Protein AF-A0A2E5P908-F1 (afdb_monomer_lite)

Secondary structure (DSSP, 8-state):
----SS-HHHHHHHHHHHHHHHHHHHHHHHHSPPTT---HHHHS--SSHHHHH-HHHHHHHHHHHHHHHHHHHHHHHHH--S-GGGHHHHHHHHHHHH-SSHHHHHHTHHHHTTSHHHHHHHHHHHHHHHHHTT--

Radius of gyration: 15.44 Å; chains: 1; bounding box: 42×25×47 Å

Structure (mmCIF, N/CA/C/O backbone):
data_AF-A0A2E5P908-F1
#
_entry.id   AF-A0A2E5P908-F1
#
loop_
_atom_site.group_PDB
_atom_site.id
_atom_site.type_symbol
_atom_site.label_atom_id
_atom_site.label_alt_id
_atom_site.label_comp_id
_atom_site.label_asym_id
_atom_site.label_entity_id
_atom_site.label_seq_id
_atom_site.pdbx_PDB_ins_code
_atom_site.Cartn_x
_atom_site.Cartn_y
_atom_site.Cartn_z
_atom_site.occupancy
_atom_site.B_iso_or_equiv
_atom_site.auth_seq_id
_atom_site.auth_comp_id
_atom_site.auth_asym_id
_atom_site.auth_atom_id
_atom_site.pdbx_PDB_model_num
ATOM 1 N N . MET A 1 1 ? -7.287 7.676 31.262 1.00 39.88 1 MET A N 1
ATOM 2 C CA . MET A 1 1 ? -6.799 6.607 30.364 1.00 39.88 1 MET A CA 1
ATOM 3 C C . MET A 1 1 ? -7.221 6.959 28.950 1.00 39.88 1 MET A C 1
ATOM 5 O O . MET A 1 1 ? -8.415 7.000 28.690 1.00 39.88 1 MET A O 1
ATOM 9 N N . PHE A 1 2 ? -6.277 7.293 28.071 1.00 50.72 2 PHE A N 1
ATOM 10 C CA . PHE A 1 2 ? -6.579 7.506 26.655 1.00 50.72 2 PHE A CA 1
ATOM 11 C C . PHE A 1 2 ? -6.669 6.130 25.989 1.00 50.72 2 PHE A C 1
ATOM 13 O O . PHE A 1 2 ? -5.680 5.401 25.962 1.00 50.72 2 PHE A O 1
ATOM 20 N N . GLY A 1 3 ? -7.867 5.747 25.543 1.00 59.03 3 GLY A N 1
ATOM 21 C CA . GLY A 1 3 ? -8.069 4.538 24.744 1.00 59.03 3 GLY A CA 1
ATOM 22 C C . GLY A 1 3 ? -7.323 4.610 23.403 1.00 59.03 3 GLY A C 1
ATOM 23 O O . GLY A 1 3 ? -6.758 5.657 23.072 1.00 59.03 3 GLY A O 1
ATOM 24 N N . PRO A 1 4 ? -7.293 3.513 22.627 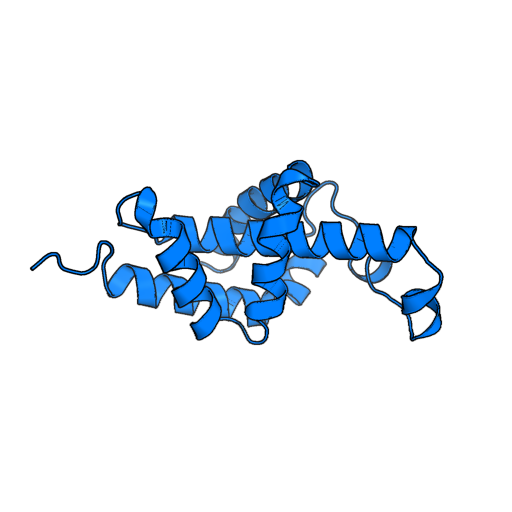1.00 68.81 4 PRO A N 1
ATOM 25 C CA . PRO A 1 4 ? -6.687 3.527 21.302 1.00 68.81 4 PRO A CA 1
ATOM 26 C C . PRO A 1 4 ? -7.312 4.634 20.444 1.00 68.81 4 PRO A C 1
ATOM 28 O O . PRO A 1 4 ? -8.526 4.820 20.434 1.00 68.81 4 PRO A O 1
ATOM 31 N N . SER A 1 5 ? -6.467 5.378 19.733 1.00 86.06 5 SER A N 1
ATOM 32 C CA . SER A 1 5 ? -6.877 6.537 18.929 1.00 86.06 5 SER A CA 1
ATOM 33 C C . SER A 1 5 ? -7.618 6.175 17.639 1.00 86.06 5 SER A C 1
ATOM 35 O O . SER A 1 5 ? -7.876 7.080 16.859 1.00 86.06 5 SER A O 1
ATOM 37 N N . TYR A 1 6 ? -7.897 4.891 17.410 1.00 90.56 6 TYR A N 1
ATOM 38 C CA . TYR A 1 6 ? -8.625 4.301 16.284 1.00 90.56 6 TYR A CA 1
ATOM 39 C C . TYR A 1 6 ? -9.380 3.060 16.784 1.00 90.56 6 TYR A C 1
ATOM 41 O O . TYR A 1 6 ? -8.979 2.446 17.782 1.00 90.56 6 TYR A O 1
ATOM 49 N N . SER A 1 7 ? -10.462 2.669 16.113 1.00 93.12 7 SER A N 1
ATOM 50 C CA . SER A 1 7 ? -11.275 1.532 16.550 1.00 93.12 7 SER A CA 1
ATOM 51 C C . SER A 1 7 ? -10.640 0.176 16.224 1.00 93.12 7 SER A C 1
ATOM 53 O O . SER A 1 7 ? -9.861 0.005 15.282 1.00 93.12 7 SER A O 1
ATOM 55 N N . ASN A 1 8 ? -11.027 -0.852 16.986 1.00 93.31 8 ASN A N 1
ATOM 56 C CA . ASN A 1 8 ? -10.672 -2.237 16.658 1.00 93.31 8 ASN A CA 1
ATOM 57 C C . ASN A 1 8 ? -11.280 -2.678 15.318 1.00 93.31 8 ASN A C 1
ATOM 59 O O . ASN A 1 8 ? -10.675 -3.479 14.612 1.00 93.31 8 ASN A O 1
ATOM 63 N N . LYS A 1 9 ? -12.453 -2.141 14.955 1.00 94.94 9 LYS A N 1
ATOM 64 C CA . LYS A 1 9 ? -13.098 -2.421 13.670 1.00 94.94 9 LYS A CA 1
ATOM 65 C C . LYS A 1 9 ? -12.240 -1.909 12.511 1.00 94.94 9 LYS A C 1
ATOM 67 O O . LYS A 1 9 ? -11.968 -2.684 11.601 1.00 94.94 9 LYS A O 1
ATOM 72 N N . ALA A 1 10 ? -11.764 -0.664 12.585 1.00 94.75 10 ALA A N 1
ATOM 73 C CA . ALA A 1 10 ? -10.842 -0.088 11.606 1.00 94.75 10 ALA A CA 1
ATOM 74 C C . ALA A 1 10 ? -9.590 -0.960 11.423 1.00 94.75 10 ALA A C 1
ATOM 76 O O . ALA A 1 10 ? -9.206 -1.278 10.301 1.00 94.75 10 ALA A O 1
ATOM 77 N N . MET A 1 11 ? -8.996 -1.424 12.529 1.00 95.94 11 MET A N 1
ATOM 78 C CA . MET A 1 11 ? -7.826 -2.307 12.484 1.00 95.94 11 MET A CA 1
ATOM 79 C C . MET A 1 11 ? -8.126 -3.645 11.795 1.00 95.94 11 MET A C 1
ATOM 81 O O . MET A 1 11 ? -7.348 -4.080 10.953 1.00 95.94 11 MET A O 1
ATOM 85 N N . LEU A 1 12 ? -9.243 -4.300 12.125 1.00 95.56 12 LEU A N 1
ATOM 86 C CA . LEU A 1 12 ? -9.615 -5.581 11.513 1.00 95.56 12 LEU A CA 1
ATOM 87 C C . LEU A 1 12 ? -9.864 -5.449 10.007 1.00 95.56 12 LEU A C 1
ATOM 89 O O . LEU A 1 12 ? -9.393 -6.287 9.241 1.00 95.56 12 LEU A O 1
ATOM 93 N N . LEU A 1 13 ? -10.560 -4.389 9.587 1.00 96.06 13 LEU A N 1
ATOM 94 C CA . LEU A 1 13 ? -10.817 -4.119 8.173 1.00 96.06 13 LEU A CA 1
ATOM 95 C C . LEU A 1 13 ? -9.521 -3.831 7.411 1.00 96.06 13 LEU A C 1
ATOM 97 O O . LEU A 1 13 ? -9.301 -4.412 6.352 1.00 96.06 13 LEU A O 1
ATOM 101 N N . ALA A 1 14 ? -8.625 -3.021 7.983 1.00 95.69 14 ALA A N 1
ATOM 102 C CA . ALA A 1 14 ? -7.322 -2.761 7.382 1.00 95.69 14 ALA A CA 1
ATOM 103 C C . ALA A 1 14 ? -6.482 -4.033 7.250 1.00 95.69 14 ALA A C 1
ATOM 105 O O . ALA A 1 14 ? -5.909 -4.270 6.195 1.00 95.69 14 ALA A O 1
ATOM 106 N N . VAL A 1 15 ? -6.430 -4.882 8.280 1.00 95.69 15 VAL A N 1
ATOM 107 C CA . VAL A 1 15 ? -5.688 -6.151 8.210 1.00 95.69 15 VAL A CA 1
ATOM 108 C C . VAL A 1 15 ? -6.264 -7.072 7.135 1.00 95.69 15 VAL A C 1
ATOM 110 O O . VAL A 1 15 ? -5.498 -7.628 6.353 1.00 95.69 15 VAL A O 1
ATOM 113 N N . ALA A 1 16 ? -7.591 -7.204 7.054 1.00 94.88 16 ALA A N 1
ATOM 114 C CA . ALA A 1 16 ? -8.239 -8.012 6.023 1.00 94.88 16 ALA A CA 1
ATOM 115 C C . ALA A 1 16 ? -7.979 -7.461 4.611 1.00 94.88 16 ALA A C 1
ATOM 117 O O . ALA A 1 16 ? -7.610 -8.218 3.718 1.00 94.88 16 ALA A O 1
ATOM 118 N N . GLY A 1 17 ? -8.101 -6.143 4.422 1.00 94.81 17 GLY A N 1
ATOM 119 C CA . GLY A 1 17 ? -7.830 -5.492 3.141 1.00 94.81 17 GLY A CA 1
ATOM 120 C C . GLY A 1 17 ? -6.366 -5.605 2.715 1.00 94.81 17 GLY A C 1
ATOM 121 O O . GLY A 1 17 ? -6.091 -5.871 1.550 1.00 94.81 17 GLY A O 1
ATOM 122 N N . LEU A 1 18 ? -5.422 -5.455 3.648 1.00 94.94 18 LEU A N 1
ATOM 123 C CA . LEU A 1 18 ? -3.995 -5.633 3.368 1.00 94.94 18 LEU A CA 1
ATOM 124 C C . LEU A 1 18 ? -3.632 -7.086 3.056 1.00 94.94 18 LEU A C 1
ATOM 126 O O . LEU A 1 18 ? -2.737 -7.307 2.249 1.00 94.94 18 LEU A O 1
ATOM 130 N N . LYS A 1 19 ? -4.331 -8.055 3.652 1.00 94.44 19 LYS A N 1
ATOM 131 C CA . LYS A 1 19 ? -4.160 -9.469 3.317 1.00 94.44 19 LYS A CA 1
ATOM 132 C C . LYS A 1 19 ? -4.663 -9.778 1.909 1.00 94.44 19 LYS A C 1
ATOM 134 O O . LYS A 1 19 ? -3.930 -10.363 1.127 1.00 94.44 19 LYS A O 1
ATOM 139 N N . GLU A 1 20 ? -5.862 -9.310 1.561 1.00 94.69 20 GLU A N 1
ATOM 140 C CA . GLU A 1 20 ? -6.371 -9.405 0.185 1.00 94.69 20 GLU A CA 1
ATOM 141 C C . GLU A 1 20 ? -5.431 -8.721 -0.812 1.00 94.69 20 GLU A C 1
ATOM 143 O O . GLU A 1 20 ? -5.208 -9.236 -1.902 1.00 94.69 20 GLU A O 1
ATOM 148 N N . LEU A 1 21 ? -4.848 -7.576 -0.442 1.00 93.06 21 LEU A N 1
ATOM 149 C CA . LEU A 1 21 ? -3.821 -6.934 -1.253 1.00 93.06 21 LEU A CA 1
ATOM 150 C C . LEU A 1 21 ? -2.611 -7.851 -1.441 1.00 93.06 21 LEU A C 1
ATOM 152 O O . LEU A 1 21 ? -2.208 -8.067 -2.573 1.00 93.06 21 LEU A O 1
ATOM 156 N N . ASP A 1 22 ? -2.035 -8.387 -0.372 1.00 91.62 22 ASP A N 1
ATOM 157 C CA . ASP A 1 22 ? -0.842 -9.236 -0.455 1.00 91.62 22 ASP A CA 1
ATOM 158 C C . ASP A 1 22 ? -1.084 -10.516 -1.276 1.00 91.62 22 ASP A C 1
ATOM 160 O O . ASP A 1 22 ? -0.223 -10.911 -2.059 1.00 91.62 22 ASP A O 1
ATOM 164 N N . ASP A 1 23 ? -2.283 -11.098 -1.169 1.00 91.50 23 ASP A N 1
ATOM 165 C CA . ASP A 1 23 ? -2.679 -12.308 -1.897 1.00 91.50 23 ASP A CA 1
ATOM 166 C C . ASP A 1 23 ? -2.907 -12.051 -3.404 1.00 91.50 23 ASP A C 1
ATOM 168 O O . ASP A 1 23 ? -2.681 -12.946 -4.217 1.00 91.50 23 ASP A O 1
ATOM 172 N N . TRP A 1 24 ? -3.334 -10.841 -3.798 1.00 91.06 24 TRP A N 1
ATOM 173 C CA . TRP A 1 24 ? -3.784 -10.550 -5.171 1.00 91.06 24 TRP A CA 1
ATOM 174 C C . TRP A 1 24 ? -3.001 -9.466 -5.910 1.00 91.06 24 TRP A C 1
ATOM 176 O O . TRP A 1 24 ? -3.252 -9.249 -7.095 1.00 91.06 24 TRP A O 1
ATOM 186 N N . ILE A 1 25 ? -2.065 -8.766 -5.263 1.00 86.88 25 ILE A N 1
ATOM 187 C CA . ILE A 1 25 ? -1.386 -7.608 -5.866 1.00 86.88 25 ILE A CA 1
ATOM 188 C C . ILE A 1 25 ? -0.676 -7.965 -7.172 1.00 86.88 25 ILE A C 1
ATOM 190 O O . ILE A 1 25 ? -0.657 -7.146 -8.085 1.00 86.88 25 ILE A O 1
ATOM 194 N N . GLU A 1 26 ? -0.109 -9.167 -7.299 1.00 85.62 26 GLU A N 1
ATOM 195 C CA . GLU A 1 26 ? 0.573 -9.570 -8.530 1.00 85.62 26 GLU A CA 1
ATOM 196 C C . GLU A 1 26 ? -0.403 -9.783 -9.691 1.00 85.62 26 GLU A C 1
ATOM 198 O O . GLU A 1 26 ? -0.179 -9.234 -10.772 1.00 85.62 26 GLU A O 1
ATOM 203 N N . ASP A 1 27 ? -1.496 -10.509 -9.458 1.00 87.62 27 ASP A N 1
ATOM 204 C CA . ASP A 1 27 ? -2.525 -10.787 -10.462 1.00 87.62 27 ASP A CA 1
ATOM 205 C C . ASP A 1 27 ? -3.290 -9.518 -10.851 1.00 87.62 27 ASP A C 1
ATOM 207 O O . ASP A 1 27 ? -3.517 -9.250 -12.035 1.00 87.62 27 ASP A O 1
ATOM 211 N N . ASP A 1 28 ? -3.669 -8.695 -9.872 1.00 89.06 28 ASP A N 1
ATOM 212 C CA . ASP A 1 28 ? -4.417 -7.465 -10.126 1.00 89.06 28 ASP A CA 1
ATOM 213 C C . ASP A 1 28 ? -3.550 -6.440 -10.871 1.00 89.06 28 ASP A C 1
ATOM 215 O O . ASP A 1 28 ? -4.025 -5.7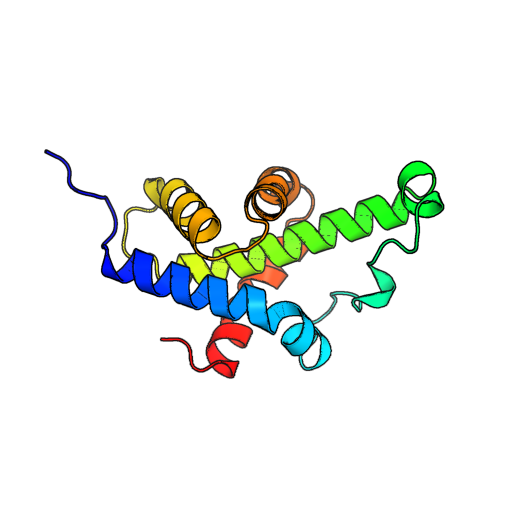69 -11.783 1.00 89.06 28 ASP A O 1
ATOM 219 N N . PHE A 1 29 ? -2.248 -6.381 -10.575 1.00 85.75 29 PHE A N 1
ATOM 220 C CA . PHE A 1 29 ? -1.305 -5.542 -11.313 1.00 85.75 29 PHE A CA 1
ATOM 221 C C . PHE A 1 29 ? -1.090 -6.014 -12.759 1.00 85.75 29 PHE A C 1
ATOM 223 O O . PHE A 1 29 ? -0.904 -5.188 -13.653 1.00 85.75 29 PHE A O 1
ATOM 230 N N . GLN A 1 30 ? -1.115 -7.326 -13.015 1.00 85.62 30 GLN A N 1
ATOM 231 C CA . GLN A 1 30 ? -1.010 -7.863 -14.376 1.00 85.62 30 GLN A CA 1
ATOM 232 C C . GLN A 1 30 ? -2.249 -7.548 -15.221 1.00 85.62 30 GLN A C 1
ATOM 234 O O . GLN A 1 30 ? -2.112 -7.184 -16.390 1.00 85.62 30 GLN A O 1
ATOM 239 N N . ASN A 1 31 ? -3.441 -7.666 -14.633 1.00 87.88 31 ASN A N 1
ATOM 240 C CA . ASN A 1 31 ? -4.708 -7.444 -15.332 1.00 87.88 31 ASN A CA 1
ATOM 241 C C . ASN A 1 31 ? -5.084 -5.956 -15.436 1.00 87.88 31 ASN A C 1
ATOM 243 O O . ASN A 1 31 ? -5.700 -5.540 -16.417 1.00 87.88 31 ASN A O 1
ATOM 247 N N . TYR A 1 32 ? -4.691 -5.150 -14.447 1.00 88.31 32 TYR A N 1
ATOM 248 C CA . TYR A 1 32 ? -5.036 -3.731 -14.330 1.00 88.31 32 TYR A CA 1
ATOM 249 C C . TYR A 1 32 ? -3.794 -2.887 -14.003 1.00 88.31 32 TYR A C 1
ATOM 251 O O . TYR A 1 32 ? -3.705 -2.290 -12.919 1.00 88.31 32 TYR A O 1
ATOM 259 N N . PRO A 1 33 ? -2.816 -2.820 -14.928 1.00 85.94 33 PRO A N 1
ATOM 260 C CA . PRO A 1 33 ? -1.580 -2.093 -14.690 1.00 85.94 33 PRO A CA 1
ATOM 261 C C . PRO A 1 33 ? -1.873 -0.602 -14.450 1.00 85.94 33 PRO A C 1
ATOM 263 O O . PRO A 1 33 ? -2.657 -0.003 -15.195 1.00 85.94 33 PRO A O 1
ATOM 266 N N . PRO A 1 34 ? -1.262 0.027 -13.431 1.00 82.50 34 PRO A N 1
ATOM 267 C CA . PRO A 1 34 ? -1.411 1.456 -13.220 1.00 82.50 34 PRO A CA 1
ATOM 268 C C . PRO A 1 34 ? -0.802 2.230 -14.397 1.00 82.50 34 PRO A C 1
ATOM 270 O O . PRO A 1 34 ? 0.229 1.815 -14.937 1.00 82.50 34 PRO A O 1
ATOM 273 N N . PRO A 1 35 ? -1.385 3.379 -14.778 1.00 75.44 35 PRO A N 1
ATOM 274 C CA . PRO A 1 35 ? -0.808 4.223 -15.813 1.00 75.44 35 PRO A CA 1
ATOM 275 C C . PRO A 1 35 ? 0.609 4.646 -15.417 1.00 75.44 35 PRO A C 1
ATOM 277 O O . PRO A 1 35 ? 0.877 4.987 -14.263 1.00 75.44 35 PRO A O 1
ATOM 280 N N . ASP A 1 36 ? 1.518 4.612 -16.390 1.00 72.12 36 ASP A N 1
ATOM 281 C CA . ASP A 1 36 ? 2.917 5.027 -16.251 1.00 72.12 36 ASP A CA 1
ATOM 282 C C . ASP A 1 36 ? 3.734 4.294 -15.172 1.00 72.12 36 ASP A C 1
ATOM 284 O O . ASP A 1 36 ? 4.757 4.811 -14.697 1.00 72.12 36 ASP A O 1
ATOM 288 N N . ILE A 1 37 ? 3.287 3.099 -14.785 1.00 74.19 37 ILE A N 1
ATOM 289 C CA . ILE A 1 37 ? 4.047 2.153 -13.979 1.00 74.19 37 ILE A CA 1
ATOM 290 C C . ILE A 1 37 ? 4.438 0.978 -14.896 1.00 74.19 37 ILE A C 1
ATOM 292 O O . ILE A 1 37 ? 3.564 0.258 -15.377 1.00 74.19 37 ILE A O 1
ATOM 296 N N . PRO A 1 38 ? 5.737 0.797 -15.189 1.00 70.94 38 PRO A N 1
ATOM 297 C CA . PRO A 1 38 ? 6.253 -0.312 -15.987 1.00 70.94 38 PRO A CA 1
ATOM 298 C C . PRO A 1 38 ? 5.815 -1.693 -15.492 1.00 70.94 38 PRO A C 1
ATOM 300 O O . PRO A 1 38 ? 5.540 -1.903 -14.307 1.00 70.94 38 PRO A O 1
ATOM 303 N N . LYS A 1 39 ? 5.793 -2.658 -16.413 1.00 67.44 39 LYS A N 1
ATOM 304 C CA . LYS A 1 39 ? 5.326 -4.023 -16.138 1.00 67.44 39 LYS A CA 1
ATOM 305 C C . LYS A 1 39 ? 6.275 -4.760 -15.186 1.00 67.44 39 LYS A C 1
ATOM 307 O O . LYS A 1 39 ? 7.461 -4.451 -15.086 1.00 67.44 39 LYS A O 1
ATOM 312 N N . ASN A 1 40 ? 5.770 -5.796 -14.509 1.00 65.88 40 ASN A N 1
ATOM 313 C CA . ASN A 1 40 ? 6.533 -6.551 -13.500 1.00 65.88 40 ASN A CA 1
ATOM 314 C C . ASN A 1 40 ? 7.889 -7.075 -14.011 1.00 65.88 40 ASN A C 1
ATOM 316 O O . ASN A 1 40 ? 8.888 -7.002 -13.292 1.00 65.88 40 ASN A O 1
ATOM 320 N N . ASN A 1 41 ? 7.938 -7.543 -15.259 1.00 64.62 41 ASN A N 1
ATOM 321 C CA . ASN A 1 41 ? 9.143 -8.043 -15.928 1.00 64.62 41 ASN A CA 1
ATOM 322 C C . ASN A 1 41 ? 10.159 -6.941 -16.290 1.00 64.62 41 ASN A C 1
ATOM 324 O O . ASN A 1 41 ? 11.340 -7.230 -16.454 1.00 64.62 41 ASN A O 1
ATOM 328 N N . GLU A 1 42 ? 9.733 -5.681 -16.380 1.00 64.06 42 GLU A N 1
ATOM 329 C CA . GLU A 1 42 ? 10.600 -4.528 -16.658 1.00 64.06 42 GLU A CA 1
ATOM 330 C C . GLU A 1 42 ? 11.278 -3.998 -15.379 1.00 64.06 42 GLU A C 1
ATOM 332 O O . GLU A 1 42 ? 12.224 -3.202 -15.449 1.00 64.06 42 GLU A O 1
ATOM 337 N N . TRP A 1 43 ? 10.795 -4.444 -14.210 1.00 62.31 43 TRP A N 1
ATOM 338 C CA . TRP A 1 43 ? 11.153 -3.955 -12.873 1.00 62.31 43 TRP A CA 1
ATOM 339 C C . TRP A 1 43 ? 11.796 -4.995 -11.947 1.00 62.31 43 TRP A C 1
ATOM 341 O O . TRP A 1 43 ? 12.456 -4.613 -10.976 1.00 62.31 43 TRP A O 1
ATOM 351 N N . GLN A 1 44 ? 11.630 -6.293 -12.208 1.00 59.94 44 GLN A N 1
ATOM 352 C CA . GLN A 1 44 ? 12.245 -7.348 -11.397 1.00 59.94 44 GLN A CA 1
ATOM 353 C C . GLN A 1 44 ? 13.737 -7.530 -11.695 1.00 59.94 44 GLN A C 1
ATOM 355 O O . GLN A 1 44 ? 14.199 -7.469 -12.834 1.00 59.94 44 GLN A O 1
ATOM 360 N N . ARG A 1 45 ? 14.508 -7.784 -10.633 1.00 56.41 45 ARG A N 1
ATOM 361 C CA . ARG A 1 45 ? 15.901 -8.228 -10.741 1.00 56.41 45 ARG A CA 1
ATOM 362 C C . ARG A 1 45 ? 15.915 -9.657 -11.268 1.00 56.41 45 ARG A C 1
ATOM 364 O O . ARG A 1 45 ? 15.316 -10.538 -10.661 1.00 56.41 45 ARG A O 1
ATOM 371 N N . THR A 1 46 ? 16.632 -9.889 -12.357 1.00 55.03 46 THR A N 1
ATOM 372 C CA . THR A 1 46 ? 16.820 -11.215 -12.943 1.00 55.03 46 THR A CA 1
ATOM 373 C C . THR A 1 46 ? 18.189 -11.744 -12.509 1.00 55.03 46 THR A C 1
ATOM 375 O O . THR A 1 46 ? 19.205 -11.479 -13.141 1.00 55.03 46 THR A O 1
ATOM 378 N N . GLY A 1 47 ? 18.229 -12.474 -11.390 1.00 57.78 47 GLY A N 1
ATOM 379 C CA . GLY A 1 47 ? 19.433 -13.167 -10.904 1.00 57.78 47 GLY A CA 1
ATOM 380 C C . GLY A 1 47 ? 20.395 -12.348 -10.023 1.00 57.78 47 GLY A C 1
ATOM 381 O O . GLY A 1 47 ? 20.182 -11.172 -9.729 1.00 57.78 47 GLY A O 1
ATOM 382 N N . LEU A 1 48 ? 21.472 -13.009 -9.569 1.00 54.16 48 LEU A N 1
ATOM 383 C CA . LEU A 1 48 ? 22.471 -12.462 -8.630 1.00 54.16 48 LEU A CA 1
ATOM 384 C C . LEU A 1 48 ? 23.375 -11.378 -9.250 1.00 54.16 48 LEU A C 1
ATOM 386 O O . LEU A 1 48 ? 23.802 -10.470 -8.540 1.00 54.16 48 LEU A O 1
ATOM 390 N N . GLY A 1 49 ? 23.636 -11.426 -10.562 1.00 54.88 49 GLY A N 1
ATOM 391 C CA . GLY A 1 49 ? 24.478 -10.441 -11.261 1.00 54.88 49 GLY A CA 1
ATOM 392 C C . GLY A 1 49 ? 23.877 -9.029 -11.287 1.00 54.88 49 GLY A C 1
ATOM 393 O O . GLY A 1 49 ? 24.582 -8.041 -11.087 1.00 54.88 49 GLY A O 1
ATOM 394 N N . ASP A 1 50 ? 22.552 -8.926 -11.409 1.00 53.41 50 ASP A N 1
ATOM 395 C CA . ASP A 1 50 ? 21.828 -7.650 -11.347 1.00 53.41 50 ASP A CA 1
ATOM 396 C C . ASP A 1 50 ? 21.858 -7.008 -9.950 1.00 53.41 50 ASP A C 1
ATOM 398 O O . ASP A 1 50 ? 21.662 -5.799 -9.809 1.00 53.41 50 ASP A O 1
ATOM 402 N N . TYR A 1 51 ? 22.078 -7.807 -8.900 1.00 53.69 51 TYR A N 1
ATOM 403 C CA . TYR A 1 51 ? 22.037 -7.349 -7.512 1.00 53.69 51 TYR A CA 1
ATOM 404 C C . TYR A 1 51 ? 23.207 -6.413 -7.173 1.00 53.69 51 TYR A C 1
ATOM 406 O O . TYR A 1 51 ? 23.035 -5.493 -6.367 1.00 53.69 51 TYR A O 1
ATOM 414 N N . PHE A 1 52 ? 24.366 -6.626 -7.807 1.00 57.16 52 PHE A N 1
ATOM 415 C CA . PHE A 1 52 ? 25.612 -5.919 -7.500 1.00 57.16 52 PHE A CA 1
ATOM 416 C C . PHE A 1 52 ? 26.035 -4.892 -8.560 1.00 57.16 52 PHE A C 1
ATOM 418 O O . PHE A 1 52 ? 26.687 -3.918 -8.196 1.00 57.16 52 PHE A O 1
ATOM 425 N N . PHE A 1 53 ? 25.633 -5.048 -9.829 1.00 63.28 53 PHE A N 1
ATOM 426 C CA . PHE A 1 53 ? 26.205 -4.258 -10.934 1.00 63.28 53 PHE A CA 1
ATOM 427 C C . PHE A 1 53 ? 25.211 -3.389 -11.720 1.00 63.28 53 PHE A C 1
ATOM 429 O O . PHE A 1 53 ? 25.636 -2.640 -12.593 1.00 63.28 53 PHE A O 1
ATOM 436 N N . ASN A 1 54 ? 23.905 -3.437 -11.423 1.00 69.56 54 ASN A N 1
ATOM 437 C CA . ASN A 1 54 ? 22.899 -2.694 -12.190 1.00 69.56 54 ASN A CA 1
ATOM 438 C C . ASN A 1 54 ? 22.176 -1.637 -11.330 1.00 69.56 54 ASN A C 1
ATOM 440 O O . ASN A 1 54 ? 21.151 -1.908 -10.689 1.00 69.56 54 ASN A O 1
ATOM 444 N N . SER A 1 55 ? 22.740 -0.423 -11.298 1.00 73.81 55 SER A N 1
ATOM 445 C CA . SER A 1 55 ? 22.190 0.749 -10.594 1.00 73.81 55 SER A CA 1
ATOM 446 C C . SER A 1 55 ? 20.756 1.058 -11.012 1.00 73.81 55 SER A C 1
ATOM 448 O O . SER A 1 55 ? 19.914 1.328 -10.156 1.00 73.81 55 SER A O 1
ATOM 450 N N . ASP A 1 56 ? 20.458 0.923 -12.300 1.00 78.00 56 ASP A N 1
ATOM 451 C CA . ASP A 1 56 ? 19.162 1.276 -12.874 1.00 78.00 56 ASP A CA 1
ATOM 452 C C . ASP A 1 56 ? 18.083 0.293 -12.422 1.00 78.00 56 ASP A C 1
ATOM 454 O O . ASP A 1 56 ? 16.992 0.691 -12.010 1.00 78.00 56 ASP A O 1
ATOM 458 N N . LYS A 1 57 ? 18.392 -1.011 -12.402 1.00 72.94 57 LYS A N 1
ATOM 459 C CA . LYS A 1 57 ? 17.479 -2.024 -11.845 1.00 72.94 57 LYS A CA 1
ATOM 460 C C . LYS A 1 57 ? 17.279 -1.853 -10.340 1.00 72.94 57 LYS A C 1
ATOM 462 O O . LYS A 1 57 ? 16.180 -2.092 -9.842 1.00 72.94 57 LYS A O 1
ATOM 467 N N . LYS A 1 58 ? 18.305 -1.427 -9.592 1.00 76.69 58 LYS A N 1
ATOM 468 C CA . LYS A 1 58 ? 18.157 -1.088 -8.164 1.00 76.69 58 LYS A CA 1
ATOM 469 C C . LYS A 1 58 ? 17.211 0.097 -7.972 1.00 76.69 58 LYS A C 1
ATOM 471 O O . LYS A 1 58 ? 16.365 0.042 -7.082 1.00 76.69 58 LYS A O 1
ATOM 476 N N . GLU A 1 59 ? 17.335 1.136 -8.790 1.00 82.75 59 GLU A N 1
ATOM 477 C CA . GLU A 1 59 ? 16.458 2.304 -8.733 1.00 82.75 59 GLU A CA 1
ATOM 478 C C . GLU A 1 59 ? 15.007 1.945 -9.078 1.00 82.75 59 GLU A C 1
ATOM 480 O O . GLU A 1 59 ? 14.095 2.271 -8.319 1.00 82.75 59 GLU A O 1
ATOM 485 N N . LYS A 1 60 ? 14.790 1.193 -10.164 1.00 80.50 60 LYS A N 1
ATOM 486 C CA . LYS A 1 60 ? 13.461 0.695 -10.556 1.00 80.50 60 LYS A CA 1
ATOM 487 C C . LYS A 1 60 ? 12.818 -0.165 -9.467 1.00 80.50 60 LYS A C 1
ATOM 489 O O . LYS A 1 60 ? 11.646 0.021 -9.154 1.00 80.50 60 LYS A O 1
ATOM 494 N N . ALA A 1 61 ? 13.589 -1.044 -8.823 1.00 79.12 61 ALA A N 1
ATOM 495 C CA . ALA A 1 61 ? 13.095 -1.838 -7.701 1.00 79.12 61 ALA A CA 1
ATOM 496 C C . ALA A 1 61 ? 12.672 -0.960 -6.508 1.00 79.12 61 ALA A C 1
ATOM 498 O O . ALA A 1 61 ? 11.632 -1.213 -5.909 1.00 79.12 61 ALA A O 1
ATOM 499 N N . GLN A 1 62 ? 13.428 0.099 -6.185 1.00 85.19 62 GLN A N 1
ATOM 500 C CA . GLN A 1 62 ? 13.034 1.049 -5.136 1.00 85.19 62 GLN A CA 1
ATOM 501 C C . GLN A 1 62 ? 11.744 1.794 -5.488 1.00 85.19 62 GLN A C 1
ATOM 503 O O . GLN A 1 62 ? 10.866 1.909 -4.638 1.00 85.19 62 GLN A O 1
ATOM 508 N N . ARG A 1 63 ? 11.616 2.264 -6.734 1.00 87.38 63 ARG A N 1
ATOM 509 C CA . ARG A 1 63 ? 10.397 2.904 -7.249 1.00 87.38 63 ARG A CA 1
ATOM 510 C C . ARG A 1 63 ? 9.187 1.975 -7.122 1.00 87.38 63 ARG A C 1
ATOM 512 O O . ARG A 1 63 ? 8.156 2.398 -6.607 1.00 87.38 63 ARG A O 1
ATOM 519 N N . ARG A 1 64 ? 9.340 0.687 -7.462 1.00 84.44 64 ARG A N 1
ATOM 520 C CA . ARG A 1 64 ? 8.307 -0.342 -7.245 1.00 84.44 64 ARG A CA 1
ATOM 521 C C . ARG A 1 64 ? 7.949 -0.509 -5.774 1.00 84.44 64 ARG A C 1
ATOM 523 O O . ARG A 1 64 ? 6.773 -0.536 -5.430 1.00 84.44 64 ARG A O 1
ATOM 530 N N . SER A 1 65 ? 8.946 -0.617 -4.900 1.00 86.62 65 SER A N 1
ATOM 531 C CA . SER A 1 65 ? 8.697 -0.733 -3.463 1.00 86.62 65 SER A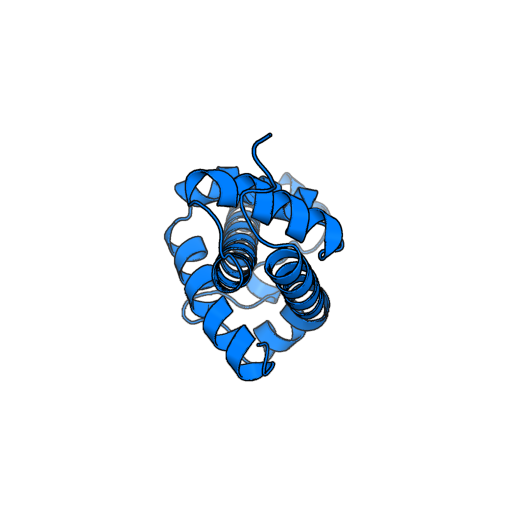 CA 1
ATOM 532 C C . SER A 1 65 ? 7.942 0.485 -2.917 1.00 86.62 65 SER A C 1
ATOM 534 O O . SER A 1 65 ? 7.044 0.320 -2.096 1.00 86.62 65 SER A O 1
ATOM 536 N N . VAL A 1 66 ? 8.242 1.692 -3.412 1.00 91.06 66 VAL A N 1
ATOM 537 C CA . VAL A 1 66 ? 7.507 2.914 -3.052 1.00 91.06 66 VAL A CA 1
ATOM 538 C C . VAL A 1 66 ? 6.081 2.915 -3.594 1.00 91.06 66 VAL A C 1
ATOM 540 O O . VAL A 1 66 ? 5.174 3.277 -2.850 1.00 91.06 66 VAL A O 1
ATOM 543 N N . PHE A 1 67 ? 5.860 2.469 -4.831 1.00 91.38 67 PHE A N 1
ATOM 544 C CA . PHE A 1 67 ? 4.513 2.281 -5.371 1.00 91.38 67 PHE A CA 1
ATOM 545 C C . PHE A 1 67 ? 3.692 1.325 -4.491 1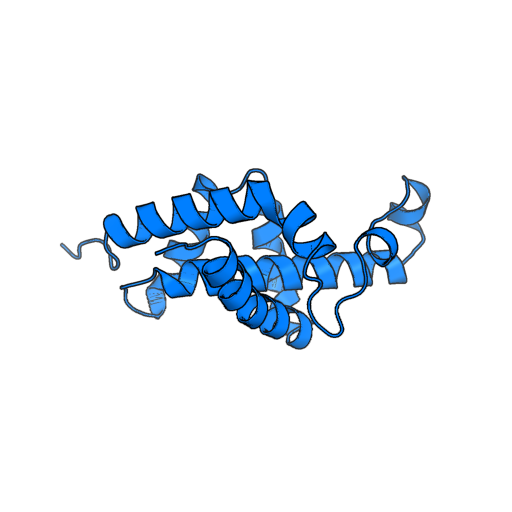.00 91.38 67 PHE A C 1
ATOM 547 O O . PHE A 1 67 ? 2.637 1.713 -3.999 1.00 91.38 67 PHE A O 1
ATOM 554 N N . ASN A 1 68 ? 4.210 0.126 -4.196 1.00 89.25 68 ASN A N 1
ATOM 555 C CA . ASN A 1 68 ? 3.529 -0.852 -3.336 1.00 89.25 68 ASN A CA 1
ATOM 556 C C . ASN A 1 68 ? 3.249 -0.285 -1.935 1.00 89.25 68 ASN A C 1
ATOM 558 O O . ASN A 1 68 ? 2.184 -0.513 -1.364 1.00 89.25 68 ASN A O 1
ATOM 562 N N . PHE A 1 69 ? 4.190 0.486 -1.385 1.00 93.12 69 PHE A N 1
ATOM 563 C CA . PHE A 1 69 ? 3.990 1.190 -0.122 1.00 93.12 69 PHE A CA 1
ATOM 564 C C . PHE A 1 69 ? 2.882 2.247 -0.214 1.00 93.12 69 PHE A C 1
ATOM 566 O O . PHE A 1 69 ? 2.083 2.356 0.713 1.00 93.12 69 PHE A O 1
ATOM 573 N N . GLY A 1 70 ? 2.782 2.974 -1.328 1.00 93.88 70 GLY A N 1
ATOM 574 C CA . GLY A 1 70 ? 1.665 3.875 -1.615 1.00 93.88 70 GLY A CA 1
ATOM 575 C C . GLY A 1 70 ? 0.325 3.146 -1.663 1.00 93.88 70 GLY A C 1
ATOM 576 O O . GLY A 1 70 ? -0.624 3.590 -1.023 1.00 93.88 70 GLY A O 1
ATOM 577 N N . VAL A 1 71 ? 0.264 1.986 -2.328 1.00 94.00 71 VAL A N 1
ATOM 578 C CA . VAL A 1 71 ? -0.955 1.160 -2.390 1.00 94.00 71 VAL A CA 1
ATOM 579 C C . VAL A 1 71 ? -1.404 0.732 -0.993 1.00 94.00 71 VAL A C 1
ATOM 581 O O . VAL A 1 71 ? -2.553 0.945 -0.612 1.00 94.00 71 VAL A O 1
ATOM 584 N N . MET A 1 72 ? -0.480 0.178 -0.206 1.00 95.06 72 MET A N 1
ATOM 585 C CA . MET A 1 72 ? -0.728 -0.219 1.181 1.00 95.06 72 MET A CA 1
ATOM 586 C C . MET A 1 72 ? -1.190 0.966 2.037 1.00 95.06 72 MET A C 1
ATOM 588 O O . MET A 1 72 ? -2.104 0.826 2.846 1.00 95.06 72 MET A O 1
ATOM 592 N N . THR A 1 73 ? -0.559 2.129 1.860 1.00 95.88 73 THR A N 1
ATOM 593 C CA . THR A 1 73 ? -0.874 3.333 2.631 1.00 95.88 73 THR A CA 1
ATOM 594 C C . THR A 1 73 ? -2.277 3.832 2.315 1.00 95.88 73 THR A C 1
ATOM 596 O O . THR A 1 73 ? -3.057 4.005 3.243 1.00 95.88 73 THR A O 1
ATOM 599 N N . GLY A 1 74 ? -2.632 3.979 1.034 1.00 95.81 74 GLY A N 1
ATOM 600 C CA . GLY A 1 74 ? -3.972 4.421 0.638 1.00 95.81 74 GLY A CA 1
ATOM 601 C C . GLY A 1 74 ? -5.066 3.440 1.069 1.00 95.81 74 GLY A C 1
ATOM 602 O O . GLY A 1 74 ? -6.108 3.855 1.574 1.00 95.81 74 GLY A O 1
ATOM 603 N N . LEU A 1 75 ? -4.801 2.132 0.973 1.00 95.44 75 LEU A N 1
ATOM 604 C CA . LEU A 1 75 ? -5.756 1.121 1.426 1.00 95.44 75 LEU A CA 1
ATOM 605 C C . LEU A 1 75 ? -5.949 1.153 2.949 1.00 95.44 75 LEU A C 1
ATOM 607 O O . LEU A 1 75 ? -7.074 1.056 3.425 1.00 95.44 75 LEU A O 1
ATOM 611 N N . ALA A 1 76 ? -4.876 1.313 3.726 1.00 95.69 76 ALA A N 1
ATOM 612 C CA . ALA A 1 76 ? -4.976 1.442 5.178 1.00 95.69 76 ALA A CA 1
ATOM 613 C C . ALA A 1 76 ? -5.643 2.761 5.602 1.00 95.69 76 ALA A C 1
ATOM 615 O O . ALA A 1 76 ? -6.421 2.769 6.554 1.00 95.69 76 ALA A O 1
ATOM 616 N N . GLU A 1 77 ? -5.355 3.861 4.904 1.00 96.00 77 GLU A N 1
ATOM 617 C CA . GLU A 1 77 ? -5.956 5.177 5.143 1.00 96.00 77 GLU A CA 1
ATOM 618 C C . GLU A 1 77 ? -7.472 5.140 4.950 1.00 96.00 77 GLU A C 1
ATOM 620 O O . GLU A 1 77 ? -8.198 5.712 5.757 1.00 96.00 77 GLU A O 1
ATOM 625 N N . HIS A 1 78 ? -7.960 4.381 3.964 1.00 95.88 78 HIS A N 1
ATOM 626 C CA . HIS A 1 78 ? -9.392 4.196 3.735 1.00 95.88 78 HIS A CA 1
ATOM 627 C C . HIS A 1 78 ? -10.153 3.685 4.971 1.00 95.88 78 HIS A C 1
ATOM 629 O O . HIS A 1 78 ? -11.271 4.122 5.236 1.00 95.88 78 HIS A O 1
ATOM 635 N N . TYR A 1 79 ? -9.550 2.774 5.738 1.00 95.38 79 TYR A N 1
ATOM 636 C CA . TYR A 1 79 ? -10.177 2.181 6.924 1.00 95.38 79 TYR A CA 1
ATOM 637 C C . TYR A 1 79 ? -9.908 2.952 8.215 1.00 95.38 79 TYR A C 1
ATOM 639 O O . TYR A 1 79 ? -10.470 2.612 9.256 1.00 95.38 79 TYR A O 1
ATOM 647 N N . PHE A 1 80 ? -9.014 3.937 8.186 1.00 95.88 80 PHE A N 1
ATOM 648 C CA . PHE A 1 80 ? -8.568 4.630 9.380 1.00 95.88 80 PHE A CA 1
ATOM 649 C C . PHE A 1 80 ? -9.630 5.613 9.888 1.00 95.88 80 PHE A C 1
ATOM 651 O O . PHE A 1 80 ? -10.009 6.552 9.197 1.00 95.88 80 PHE A O 1
ATOM 658 N N . ASP A 1 81 ? -10.075 5.433 11.133 1.00 94.38 81 ASP A N 1
ATOM 659 C CA . ASP A 1 81 ? -11.073 6.289 11.796 1.00 94.38 81 ASP A CA 1
ATOM 660 C C . ASP A 1 81 ? -10.486 7.134 12.938 1.00 94.38 81 ASP A C 1
ATOM 662 O O . ASP A 1 81 ? -11.212 7.706 13.754 1.00 94.38 81 ASP A O 1
ATOM 666 N N . GLY A 1 82 ? -9.157 7.176 13.026 1.00 91.25 82 GLY A N 1
ATOM 667 C CA . GLY A 1 82 ? -8.450 7.771 14.142 1.00 91.25 82 GLY A CA 1
ATOM 668 C C . GLY A 1 82 ? -7.932 9.185 13.914 1.00 91.25 82 GLY A C 1
ATOM 669 O O . GLY A 1 82 ? -8.171 9.838 12.902 1.00 91.25 82 GLY A O 1
ATOM 670 N N . LYS A 1 83 ? -7.155 9.674 14.885 1.00 90.81 83 LYS A N 1
ATOM 671 C CA . LYS A 1 83 ? -6.468 10.971 14.768 1.00 90.81 83 LYS A CA 1
ATOM 672 C C . LYS A 1 83 ? -5.324 10.889 13.748 1.00 90.81 83 LYS A C 1
ATOM 674 O O . LYS A 1 83 ? -4.522 9.966 13.867 1.00 90.81 83 LYS A O 1
ATOM 679 N N . PRO A 1 84 ? -5.128 11.882 12.859 1.00 89.50 84 PRO A N 1
ATOM 680 C CA . PRO A 1 84 ? -4.062 11.848 11.848 1.00 89.50 84 PRO A CA 1
ATOM 681 C C . PRO A 1 84 ? -2.660 11.538 12.399 1.00 89.50 84 PRO A C 1
ATOM 683 O O . PRO A 1 84 ? -1.900 10.789 11.794 1.00 89.50 84 PRO A O 1
ATOM 686 N N . THR A 1 85 ? -2.333 12.025 13.601 1.00 90.56 85 THR A N 1
ATOM 687 C CA . THR A 1 85 ? -1.043 11.779 14.276 1.00 90.56 85 THR A CA 1
ATOM 688 C C . THR A 1 85 ? -0.784 10.312 14.640 1.00 90.56 85 THR A C 1
ATOM 690 O O . THR A 1 85 ? 0.329 9.954 15.016 1.00 90.56 85 THR A O 1
ATOM 693 N N . GLU A 1 86 ? -1.803 9.457 14.577 1.00 92.88 86 GLU A N 1
ATOM 694 C CA . GLU A 1 86 ? -1.749 8.049 14.981 1.00 92.88 86 GLU A CA 1
ATOM 695 C C . GLU A 1 86 ? -1.782 7.093 13.783 1.00 92.88 86 GLU A C 1
ATOM 697 O O . GLU A 1 86 ? -1.613 5.883 13.959 1.00 92.88 86 GLU A O 1
ATOM 702 N N . PHE A 1 87 ? -1.928 7.630 12.569 1.00 93.31 87 PHE A N 1
ATOM 703 C CA . PHE A 1 87 ? -1.985 6.844 11.344 1.00 93.31 87 PHE A CA 1
ATOM 704 C C . PHE A 1 87 ? -0.713 6.017 11.121 1.00 93.31 87 PHE A C 1
ATOM 706 O O . PHE A 1 87 ? -0.790 4.826 10.848 1.00 93.31 87 PHE A O 1
ATOM 713 N N . ASP A 1 88 ? 0.470 6.585 11.362 1.00 91.81 88 ASP A N 1
ATOM 714 C CA . ASP A 1 88 ? 1.741 5.861 11.227 1.00 91.81 88 ASP A CA 1
ATOM 715 C C . ASP A 1 88 ? 1.816 4.611 12.120 1.00 91.81 88 ASP A C 1
ATOM 717 O O . ASP A 1 88 ? 2.356 3.571 11.728 1.00 91.81 88 ASP A O 1
ATOM 721 N N . LYS A 1 89 ? 1.268 4.696 13.339 1.00 92.06 89 LYS A N 1
ATOM 722 C CA . LYS A 1 89 ? 1.197 3.556 14.266 1.00 92.06 89 LYS A CA 1
ATOM 723 C C . LYS A 1 89 ? 0.164 2.538 13.793 1.00 92.06 89 LYS A C 1
ATOM 725 O O . LYS A 1 89 ? 0.415 1.337 13.887 1.00 92.06 89 LYS A O 1
ATOM 730 N N . PHE A 1 90 ? -0.975 3.014 13.294 1.00 94.56 90 PHE A N 1
ATOM 731 C CA . PHE A 1 90 ? -2.022 2.185 12.708 1.00 94.56 90 PHE A CA 1
ATOM 732 C C . PHE A 1 90 ? -1.499 1.390 11.506 1.00 94.56 90 PHE A C 1
ATOM 734 O O . PHE A 1 90 ? -1.552 0.163 11.529 1.00 94.56 90 PHE A O 1
ATOM 741 N N . LEU A 1 91 ? -0.901 2.070 10.525 1.00 94.56 91 LEU A N 1
ATOM 742 C CA . LEU A 1 91 ? -0.333 1.485 9.312 1.00 94.56 91 LEU A CA 1
ATOM 743 C C . LEU A 1 91 ? 0.704 0.412 9.642 1.00 94.56 91 LEU A C 1
ATOM 745 O O . LEU A 1 91 ? 0.619 -0.706 9.142 1.00 94.56 91 LEU A O 1
ATOM 749 N N . LYS A 1 92 ? 1.649 0.718 10.543 1.00 93.19 92 LYS A N 1
ATOM 750 C CA . LYS A 1 92 ? 2.657 -0.253 10.997 1.00 93.19 92 LYS A CA 1
ATOM 751 C C . LYS A 1 92 ? 2.010 -1.491 11.607 1.00 93.19 92 LYS A C 1
ATOM 753 O O . LYS A 1 92 ? 2.425 -2.604 11.301 1.00 93.19 92 LYS A O 1
ATOM 758 N N . LYS A 1 93 ? 1.003 -1.316 12.462 1.00 93.62 93 LYS A N 1
ATOM 759 C CA . LYS A 1 93 ? 0.332 -2.434 13.135 1.00 93.62 93 LYS A CA 1
ATOM 760 C C . LYS A 1 93 ? -0.483 -3.288 12.159 1.00 93.62 93 LYS A C 1
ATOM 762 O O . LYS A 1 93 ? -0.400 -4.514 12.230 1.00 93.62 93 LYS A O 1
ATOM 767 N N . ALA A 1 94 ? -1.208 -2.655 11.239 1.00 93.69 94 ALA A N 1
ATOM 768 C CA . ALA A 1 94 ? -1.978 -3.338 10.207 1.00 93.69 94 ALA A CA 1
ATOM 769 C C . ALA A 1 94 ? -1.056 -4.119 9.258 1.00 93.69 94 ALA A C 1
ATOM 771 O O . ALA A 1 94 ? -1.240 -5.321 9.083 1.00 93.69 94 ALA A O 1
ATOM 772 N N . ALA A 1 95 ? 0.001 -3.483 8.741 1.00 92.88 95 ALA A N 1
ATOM 773 C CA . ALA A 1 95 ? 0.970 -4.120 7.849 1.00 92.88 95 ALA A CA 1
ATOM 774 C C . ALA A 1 95 ? 1.637 -5.335 8.505 1.00 92.88 95 ALA A C 1
ATOM 776 O O . ALA A 1 95 ? 1.675 -6.409 7.915 1.00 92.88 95 ALA A O 1
ATOM 777 N N . MET A 1 96 ? 2.098 -5.199 9.754 1.00 92.12 96 MET A N 1
ATOM 778 C CA . MET A 1 96 ? 2.721 -6.300 10.501 1.00 92.12 96 MET A CA 1
ATOM 779 C C . MET A 1 96 ? 1.792 -7.500 10.736 1.00 92.12 96 MET A C 1
ATOM 781 O O . MET A 1 96 ? 2.291 -8.575 11.053 1.00 92.12 96 MET A O 1
ATOM 785 N N . SER A 1 97 ? 0.477 -7.314 10.606 1.00 91.25 97 SER A N 1
ATOM 786 C CA . SER A 1 97 ? -0.526 -8.359 10.836 1.00 91.25 97 SER A CA 1
ATOM 787 C C . SER A 1 97 ? -1.151 -8.900 9.544 1.00 91.25 97 SER A C 1
ATOM 789 O O . SER A 1 97 ? -1.696 -9.998 9.566 1.00 91.25 97 SER A O 1
ATOM 791 N N . GLY A 1 98 ? -1.114 -8.136 8.447 1.00 83.25 98 GLY A N 1
ATOM 792 C CA . GLY A 1 98 ? -1.814 -8.457 7.197 1.00 83.25 98 GLY A CA 1
ATOM 793 C C . GLY A 1 98 ? -0.921 -8.804 6.006 1.00 83.25 98 GLY A C 1
ATOM 794 O O . GLY A 1 98 ? -1.440 -9.306 5.023 1.00 83.25 98 GLY A O 1
ATOM 795 N N . ILE A 1 99 ? 0.391 -8.552 6.067 1.00 88.94 99 ILE A N 1
ATOM 796 C CA . ILE A 1 99 ? 1.315 -8.720 4.929 1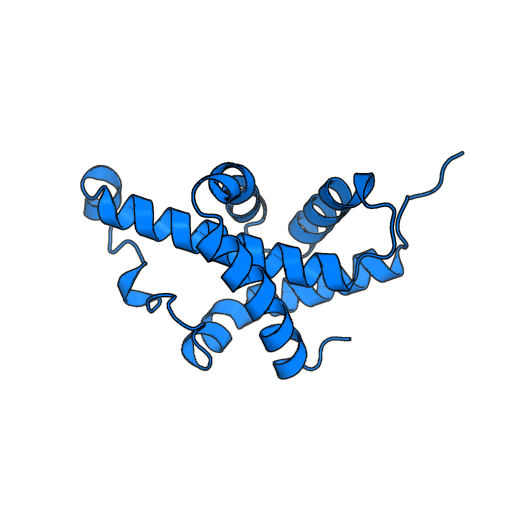.00 88.94 99 ILE A CA 1
ATOM 797 C C . ILE A 1 99 ? 2.387 -9.758 5.280 1.00 88.94 99 ILE A C 1
ATOM 799 O O . ILE A 1 99 ? 2.889 -9.751 6.406 1.00 88.94 99 ILE A O 1
ATOM 803 N N . HIS A 1 100 ? 2.800 -10.603 4.327 1.00 85.06 100 HIS A N 1
ATOM 804 C CA . HIS A 1 100 ? 3.848 -11.617 4.522 1.00 85.06 100 HIS A CA 1
ATOM 805 C C . HIS A 1 100 ? 5.237 -11.003 4.778 1.00 85.06 100 HIS A C 1
ATOM 807 O O . HIS A 1 100 ? 5.990 -11.480 5.631 1.00 85.06 100 HIS A O 1
ATOM 813 N N . PHE A 1 101 ? 5.587 -9.909 4.088 1.00 81.94 101 PHE A N 1
ATOM 814 C CA . PHE A 1 101 ? 6.893 -9.234 4.207 1.00 81.94 101 PHE A CA 1
ATOM 815 C C . PHE A 1 101 ? 6.803 -7.758 4.649 1.00 81.94 101 PHE A C 1
ATOM 817 O O . PHE A 1 101 ? 7.332 -6.859 3.983 1.00 81.94 101 PHE A O 1
ATOM 824 N N . PRO A 1 102 ? 6.221 -7.465 5.825 1.00 81.94 102 PRO A N 1
ATOM 825 C CA . PRO A 1 102 ? 5.856 -6.104 6.215 1.00 81.94 102 PRO A CA 1
ATOM 826 C C . PRO A 1 102 ? 7.077 -5.208 6.431 1.00 81.94 102 PRO A C 1
ATOM 828 O O . PRO A 1 102 ? 7.082 -4.045 6.038 1.00 81.94 102 PRO A O 1
ATOM 831 N N . LYS A 1 103 ? 8.175 -5.748 6.979 1.00 82.31 103 LYS A N 1
ATOM 832 C CA . LYS A 1 103 ? 9.427 -4.995 7.185 1.00 82.31 103 LYS A CA 1
ATOM 833 C C . LYS A 1 103 ? 10.027 -4.482 5.874 1.00 82.31 103 LYS A C 1
ATOM 835 O O . LYS A 1 103 ? 10.621 -3.405 5.857 1.00 82.31 103 LYS A O 1
ATOM 840 N N . MET A 1 104 ? 9.891 -5.248 4.791 1.00 75.75 104 MET A N 1
ATOM 841 C CA . MET A 1 104 ? 10.412 -4.863 3.481 1.00 75.75 104 MET A CA 1
ATOM 842 C C . MET A 1 104 ? 9.581 -3.724 2.891 1.00 75.75 104 MET A C 1
ATOM 844 O O . MET A 1 104 ? 10.149 -2.729 2.446 1.00 75.75 104 MET A O 1
ATOM 848 N N . VAL A 1 105 ? 8.252 -3.827 2.976 1.00 78.00 105 VAL A N 1
ATOM 849 C CA . VAL A 1 105 ? 7.332 -2.789 2.493 1.00 78.00 105 VAL A CA 1
ATOM 850 C C . VAL A 1 105 ? 7.496 -1.499 3.300 1.00 78.00 105 VAL A C 1
ATOM 852 O O . VAL A 1 105 ? 7.670 -0.436 2.710 1.00 78.00 105 VAL A O 1
ATOM 855 N N . MET A 1 106 ? 7.578 -1.584 4.632 1.00 85.06 106 MET A N 1
ATOM 856 C CA . MET A 1 106 ? 7.760 -0.419 5.510 1.00 85.06 106 MET A CA 1
ATOM 857 C C . MET A 1 106 ? 9.103 0.292 5.312 1.00 85.06 106 MET A C 1
ATOM 859 O O . MET A 1 106 ? 9.182 1.507 5.481 1.00 85.06 106 MET A O 1
ATOM 863 N N . LYS A 1 107 ? 10.166 -0.420 4.909 1.00 84.38 107 LYS A N 1
ATOM 864 C CA . LYS A 1 107 ? 11.449 0.215 4.562 1.00 84.38 107 LYS A CA 1
ATOM 865 C C . LYS A 1 107 ? 11.304 1.194 3.392 1.00 84.38 107 LYS A C 1
ATOM 867 O O . LYS A 1 107 ? 12.087 2.130 3.288 1.00 84.38 107 LYS A O 1
ATOM 872 N N . SER A 1 108 ? 10.292 1.016 2.547 1.00 85.38 108 SER A N 1
ATOM 873 C CA . SER A 1 108 ? 9.996 1.910 1.424 1.00 85.38 108 SER A CA 1
ATOM 874 C C . SER A 1 108 ? 9.522 3.291 1.861 1.00 85.38 108 SER A C 1
ATOM 876 O O . SER A 1 108 ? 9.662 4.238 1.091 1.00 85.38 108 SER A O 1
ATOM 878 N N . GLN A 1 109 ? 9.044 3.438 3.104 1.00 87.19 109 GLN A N 1
ATOM 879 C CA . GLN A 1 109 ? 8.644 4.727 3.668 1.00 87.19 109 GLN A CA 1
ATOM 880 C C . GLN A 1 109 ? 9.780 5.759 3.577 1.00 87.19 109 GLN A C 1
ATOM 882 O O . GLN A 1 109 ? 9.535 6.911 3.230 1.00 87.19 109 GLN A O 1
ATOM 887 N N . SER A 1 110 ? 11.037 5.351 3.798 1.00 85.88 110 SER A N 1
ATOM 888 C CA . SER A 1 110 ? 12.189 6.262 3.703 1.00 85.88 110 SER A CA 1
ATOM 889 C C . SER A 1 110 ? 12.520 6.690 2.271 1.00 85.88 110 SER A C 1
ATOM 891 O O . SER A 1 110 ? 13.210 7.687 2.072 1.00 85.88 110 SER A O 1
ATOM 893 N N . PHE A 1 111 ? 12.024 5.963 1.267 1.00 85.94 111 PHE A N 1
ATOM 894 C CA . PHE A 1 111 ? 12.198 6.293 -0.146 1.00 85.94 111 PHE A CA 1
ATOM 895 C C . PHE A 1 111 ? 10.997 7.045 -0.731 1.00 85.94 111 PHE A C 1
ATOM 897 O O . PHE A 1 111 ? 11.115 7.584 -1.829 1.00 85.94 111 PHE A O 1
ATOM 904 N N . ALA A 1 112 ? 9.869 7.135 -0.016 1.00 86.69 112 ALA A N 1
ATOM 905 C CA . ALA A 1 112 ? 8.650 7.777 -0.513 1.00 86.69 112 ALA A CA 1
ATOM 906 C C . ALA A 1 112 ? 8.861 9.259 -0.866 1.00 86.69 112 ALA A C 1
ATOM 908 O O . ALA A 1 112 ? 8.366 9.725 -1.886 1.00 86.69 112 ALA A O 1
ATOM 909 N N . GLN A 1 113 ? 9.681 9.979 -0.091 1.00 87.75 113 GLN A N 1
ATOM 910 C CA . GLN A 1 113 ? 10.052 11.368 -0.401 1.00 87.75 113 GLN A CA 1
ATOM 911 C C . GLN A 1 113 ? 10.907 11.493 -1.670 1.00 87.75 113 GLN A C 1
ATOM 913 O O . GLN A 1 113 ? 10.860 12.516 -2.344 1.00 87.75 113 GLN A O 1
ATOM 918 N N . LYS A 1 114 ? 11.687 10.457 -2.002 1.00 89.44 114 LYS A N 1
ATOM 919 C CA . LYS A 1 114 ? 12.534 10.430 -3.201 1.00 89.44 114 LYS A CA 1
ATOM 920 C C . LYS A 1 114 ? 11.726 10.115 -4.465 1.00 89.44 114 LYS A C 1
ATOM 922 O O . LYS A 1 114 ? 12.065 10.607 -5.536 1.00 89.44 114 LYS A O 1
ATOM 927 N N . TYR A 1 115 ? 10.670 9.314 -4.336 1.00 90.88 115 TYR A N 1
ATOM 928 C CA . TYR A 1 115 ? 9.815 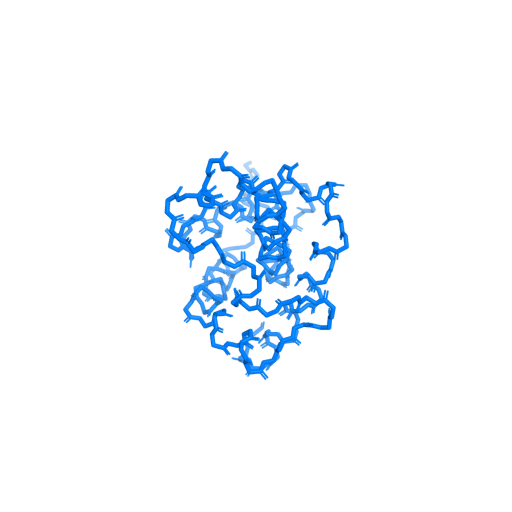8.874 -5.443 1.00 90.88 115 TYR A CA 1
ATOM 929 C C . TYR A 1 115 ? 8.334 9.215 -5.167 1.00 90.88 115 TYR A C 1
ATOM 931 O O . TYR A 1 115 ? 7.490 8.320 -5.064 1.00 90.88 115 TYR A O 1
ATOM 939 N N . PRO A 1 116 ? 7.993 10.511 -5.002 1.00 91.88 116 PRO A N 1
ATOM 940 C CA . PRO A 1 116 ? 6.654 10.930 -4.584 1.00 91.88 116 PRO A CA 1
ATOM 941 C C . PRO A 1 116 ? 5.594 10.635 -5.648 1.00 91.88 116 PRO A C 1
ATOM 943 O O . PRO A 1 116 ? 4.437 10.387 -5.322 1.00 91.88 116 PRO A O 1
ATOM 946 N N . ARG A 1 117 ? 5.986 10.624 -6.927 1.00 92.31 117 ARG A N 1
ATOM 947 C CA . ARG A 1 117 ? 5.100 10.282 -8.041 1.00 92.31 117 ARG A CA 1
ATOM 948 C C . ARG A 1 117 ? 4.604 8.844 -7.917 1.00 92.31 117 ARG A C 1
ATOM 950 O O . ARG A 1 117 ? 3.404 8.606 -7.968 1.00 92.31 117 ARG A O 1
ATOM 957 N N . GLU A 1 118 ? 5.518 7.898 -7.736 1.00 92.00 118 GLU A N 1
ATOM 958 C CA . GLU A 1 118 ? 5.212 6.476 -7.595 1.00 92.00 118 GLU A CA 1
ATOM 959 C C . GLU A 1 118 ? 4.358 6.205 -6.359 1.00 92.00 118 GLU A C 1
ATOM 961 O O . GLU A 1 118 ? 3.412 5.422 -6.430 1.00 92.00 118 GLU A O 1
ATOM 966 N N . PHE A 1 119 ? 4.643 6.898 -5.253 1.00 93.44 119 PHE A N 1
ATOM 967 C CA . PHE A 1 119 ? 3.819 6.831 -4.051 1.00 93.44 119 PHE A CA 1
ATOM 968 C C . PHE A 1 119 ? 2.377 7.281 -4.332 1.00 93.44 119 PHE A C 1
ATOM 970 O O . PHE A 1 119 ? 1.441 6.532 -4.058 1.00 93.44 119 PHE A O 1
ATOM 977 N N . SER A 1 120 ? 2.195 8.458 -4.938 1.00 93.00 120 SER A N 1
ATOM 978 C CA . SER A 1 120 ? 0.871 9.005 -5.263 1.00 93.00 120 SER A CA 1
ATOM 979 C C . SER A 1 120 ? 0.092 8.132 -6.246 1.00 93.00 120 SER A C 1
ATOM 981 O O . SER A 1 120 ? -1.112 7.946 -6.076 1.00 93.00 120 SER A O 1
ATOM 983 N N . ILE A 1 121 ? 0.764 7.550 -7.247 1.00 93.25 121 ILE A N 1
ATOM 984 C CA . ILE A 1 121 ? 0.135 6.581 -8.157 1.00 93.25 121 ILE A CA 1
ATOM 985 C C . ILE A 1 121 ? -0.315 5.339 -7.382 1.00 93.25 121 ILE A C 1
ATOM 987 O O . ILE A 1 121 ? -1.427 4.866 -7.597 1.00 93.25 121 ILE A O 1
ATOM 991 N N . GLY A 1 122 ? 0.504 4.841 -6.450 1.00 93.12 122 GLY A N 1
ATOM 992 C CA . GLY A 1 122 ? 0.138 3.729 -5.573 1.00 93.12 122 GLY A CA 1
ATOM 993 C C . GLY A 1 122 ? -1.106 4.027 -4.738 1.00 93.12 122 GLY A C 1
ATOM 994 O O . GLY A 1 122 ? -2.052 3.241 -4.735 1.00 93.12 122 GLY A O 1
ATOM 995 N N . VAL A 1 123 ? -1.153 5.196 -4.096 1.00 94.94 123 VAL A N 1
ATOM 996 C CA . VAL A 1 123 ? -2.332 5.642 -3.335 1.00 94.94 123 VAL A CA 1
ATOM 997 C C . VAL A 1 123 ? -3.568 5.703 -4.235 1.00 94.94 123 VAL A C 1
ATOM 999 O O . VAL A 1 123 ? -4.610 5.158 -3.877 1.00 94.94 123 VAL A O 1
ATOM 1002 N N . GLY A 1 124 ? -3.462 6.282 -5.434 1.00 93.25 124 GLY A N 1
ATOM 1003 C CA . GLY A 1 124 ? -4.568 6.312 -6.396 1.00 93.25 124 GLY A CA 1
ATOM 1004 C C . GLY A 1 124 ? -5.030 4.912 -6.812 1.00 93.25 124 GLY A C 1
ATOM 1005 O O . GLY A 1 124 ? -6.225 4.621 -6.800 1.00 93.25 124 GLY A O 1
ATOM 1006 N N . TRP A 1 125 ? -4.085 4.019 -7.108 1.00 94.19 125 TRP A N 1
ATOM 1007 C CA . TRP A 1 125 ? -4.369 2.646 -7.521 1.00 94.19 125 TRP A CA 1
ATOM 1008 C C . TRP A 1 125 ? -5.017 1.815 -6.407 1.00 94.19 125 TRP A C 1
ATOM 1010 O O . TRP A 1 125 ? -5.849 0.961 -6.704 1.00 94.19 125 TRP A O 1
ATOM 1020 N N . SER A 1 126 ? -4.727 2.105 -5.132 1.00 94.50 126 SER A N 1
ATOM 1021 C CA . SER A 1 126 ? -5.371 1.434 -3.990 1.00 94.50 126 SER A CA 1
ATOM 1022 C C . SER A 1 126 ? -6.897 1.567 -3.996 1.00 94.50 126 SER A C 1
ATOM 1024 O O . SER A 1 126 ? -7.601 0.608 -3.682 1.00 94.50 126 SER A O 1
ATOM 1026 N N . ASN A 1 127 ? -7.423 2.717 -4.432 1.00 92.94 127 ASN A N 1
ATOM 1027 C CA . ASN A 1 127 ? -8.864 2.933 -4.548 1.00 92.94 127 ASN A CA 1
ATOM 1028 C C . ASN A 1 127 ? -9.478 2.062 -5.642 1.00 92.94 127 ASN A C 1
ATOM 1030 O O . ASN A 1 127 ? -10.573 1.528 -5.472 1.00 92.94 127 ASN A O 1
ATOM 1034 N N . GLU A 1 128 ? -8.775 1.914 -6.760 1.00 93.00 128 GLU A N 1
ATOM 1035 C CA . GLU A 1 128 ? -9.224 1.088 -7.874 1.00 93.00 128 GLU A CA 1
ATOM 1036 C C . GLU A 1 128 ? -9.147 -0.404 -7.523 1.00 93.00 128 GLU A C 1
ATOM 1038 O O . GLU A 1 128 ? -10.100 -1.137 -7.784 1.00 93.00 128 GLU A O 1
ATOM 1043 N N . PHE A 1 129 ? -8.082 -0.833 -6.837 1.00 93.69 129 PHE A N 1
ATOM 1044 C CA . PHE A 1 129 ? -7.967 -2.178 -6.265 1.00 93.69 129 PHE A CA 1
ATOM 1045 C C . PHE A 1 129 ? -9.145 -2.482 -5.332 1.00 93.69 129 PHE A C 1
ATOM 1047 O O . PHE A 1 129 ? -9.853 -3.473 -5.511 1.00 93.69 129 PHE A O 1
ATOM 1054 N N . ARG A 1 130 ? -9.421 -1.579 -4.382 1.00 94.25 130 ARG A N 1
ATOM 1055 C CA . ARG A 1 130 ? -10.524 -1.709 -3.422 1.00 94.25 130 ARG A CA 1
ATOM 1056 C C . ARG A 1 130 ? -11.873 -1.913 -4.116 1.00 94.25 130 ARG A C 1
ATOM 1058 O O . ARG A 1 130 ? -12.617 -2.818 -3.746 1.00 94.25 130 ARG A O 1
ATOM 1065 N N . LYS A 1 131 ? -12.163 -1.106 -5.146 1.00 93.44 131 LYS A N 1
ATOM 1066 C CA . LYS A 1 131 ? -13.390 -1.213 -5.953 1.00 93.44 131 LYS A CA 1
ATOM 1067 C C . LYS A 1 131 ? -13.477 -2.554 -6.681 1.00 93.44 131 LYS A C 1
ATOM 1069 O O . LYS A 1 131 ? -14.508 -3.209 -6.598 1.00 93.44 131 LYS A O 1
ATOM 1074 N N . ARG A 1 132 ? -12.407 -2.986 -7.360 1.00 93.12 132 ARG A N 1
ATOM 1075 C CA . ARG A 1 132 ? -12.380 -4.268 -8.096 1.00 93.12 132 ARG A CA 1
ATOM 1076 C C . ARG A 1 132 ? -12.623 -5.468 -7.188 1.00 93.12 132 ARG A C 1
ATOM 1078 O O . ARG A 1 132 ? -13.273 -6.428 -7.590 1.00 93.12 132 ARG A O 1
ATOM 1085 N N . ARG A 1 133 ? -12.105 -5.402 -5.964 1.00 91.94 133 ARG A N 1
ATOM 1086 C CA . ARG A 1 133 ? -12.200 -6.468 -4.964 1.00 91.94 133 ARG A CA 1
ATOM 1087 C C . ARG A 1 133 ? -13.441 -6.368 -4.073 1.00 91.94 133 ARG A C 1
ATOM 1089 O O . ARG A 1 133 ? -13.611 -7.214 -3.203 1.00 91.94 133 ARG A O 1
ATOM 1096 N N . ASN A 1 134 ? -14.312 -5.376 -4.293 1.00 90.69 134 ASN A N 1
ATOM 1097 C CA . ASN A 1 134 ? -15.498 -5.102 -3.471 1.00 90.69 134 ASN A CA 1
ATOM 1098 C C . ASN A 1 134 ? -15.185 -5.044 -1.968 1.00 90.69 134 ASN A C 1
ATOM 1100 O O . ASN A 1 134 ? -15.948 -5.547 -1.141 1.00 90.69 134 ASN A O 1
ATOM 1104 N N . LEU A 1 135 ? -14.041 -4.457 -1.616 1.00 90.12 135 LEU A N 1
ATOM 1105 C CA . LEU A 1 135 ? -13.675 -4.303 -0.217 1.00 90.12 135 LEU A CA 1
ATOM 1106 C C . LEU A 1 135 ? -14.503 -3.168 0.418 1.00 90.12 135 LEU A C 1
ATOM 1108 O O . LEU A 1 135 ? -14.789 -2.177 -0.269 1.00 90.12 135 LEU A O 1
ATOM 1112 N N . PRO A 1 136 ? -14.909 -3.328 1.692 1.00 80.75 136 PRO A N 1
ATOM 1113 C CA . PRO A 1 136 ? -15.791 -2.392 2.386 1.00 80.75 136 PRO A CA 1
ATOM 1114 C C . PRO A 1 136 ? -15.201 -0.988 2.560 1.00 80.75 136 PRO A C 1
ATOM 1116 O O . PRO A 1 136 ? -13.994 -0.787 2.293 1.00 80.75 136 PRO A O 1
#

pLDDT: mean 84.91, std 12.48, range [39.88, 96.06]

Foldseek 3Di:
DDDPQWDPQLLVLLLQLLQVCQVCVLVCCVVPPQPPQDHPVVQDDDDDVCVPPPPPSVVSVLLVLLLQLLLSLLSSVVSTPGDPVCSVVSSLSSLVNRHPPSVSSVVSVVCCVVNVVSSVSSNVVNVVVCVVVVRD

Sequence (136 aa):
MFGPSYSNKAMLLAVAGLKELDDWIEDDFQNYPPPDIPKNNEWQRTGLGDYFFNSDKKEKAQRRSVFNFGVMTGLAEHYFDGKPTEFDKFLKKAAMSGIHFPKMVMKSQSFAQKYPREFSIGVGWSNEFRKRRNLP